Protein AF-A0A9D5ER40-F1 (afdb_monomer_lite)

Foldseek 3Di:
DDDLPAWDALVVCVVVDVDDSVVVVVCVVVVVFDWDFADDPPPDRTTIIGRVVSVVVSVVVVVVCVVPDDPPPPPPDDDD

Radius of gyration: 15.8 Å; chains: 1; bounding box: 30×24×50 Å

Structure (mmCIF, N/CA/C/O backbone):
data_AF-A0A9D5ER40-F1
#
_entry.id   AF-A0A9D5ER40-F1
#
loop_
_atom_site.group_PDB
_atom_site.id
_atom_site.type_symbol
_atom_site.label_atom_id
_atom_site.label_alt_id
_atom_site.label_comp_id
_atom_site.label_asym_id
_atom_site.label_entity_id
_atom_site.label_seq_id
_atom_site.pdbx_PDB_ins_code
_atom_site.Cartn_x
_atom_site.Cartn_y
_atom_site.Cartn_z
_atom_site.occupancy
_atom_site.B_iso_or_equiv
_atom_site.auth_seq_id
_atom_site.auth_comp_id
_atom_site.auth_asym_id
_atom_site.auth_atom_id
_atom_site.pdbx_PDB_model_num
ATOM 1 N N . MET A 1 1 ? 12.402 -8.600 18.693 1.00 39.84 1 MET A N 1
ATOM 2 C CA . MET A 1 1 ? 11.750 -7.986 17.517 1.00 39.84 1 MET A CA 1
ATOM 3 C C . MET A 1 1 ? 11.887 -6.474 17.615 1.00 39.84 1 MET A C 1
ATOM 5 O O . MET A 1 1 ? 11.373 -5.914 18.573 1.00 39.84 1 MET A O 1
ATOM 9 N N . ASN A 1 2 ? 12.575 -5.817 16.678 1.00 43.41 2 ASN A N 1
ATOM 10 C CA . ASN A 1 2 ? 12.481 -4.359 16.556 1.00 43.41 2 ASN A CA 1
ATOM 11 C C . ASN A 1 2 ? 11.088 -4.011 16.005 1.00 43.41 2 ASN A C 1
ATOM 13 O O . ASN A 1 2 ? 10.658 -4.679 15.060 1.00 43.41 2 ASN A O 1
ATOM 17 N N . PRO A 1 3 ? 10.363 -3.023 16.564 1.00 51.31 3 PRO A N 1
ATOM 18 C CA . PRO A 1 3 ? 9.166 -2.521 15.902 1.00 51.31 3 PRO A CA 1
ATOM 19 C C . PRO A 1 3 ? 9.569 -2.024 14.505 1.00 51.31 3 PRO A C 1
ATOM 21 O O . PRO A 1 3 ? 10.663 -1.469 14.370 1.00 51.31 3 PRO A O 1
ATOM 24 N N . PRO A 1 4 ? 8.741 -2.214 13.463 1.00 56.25 4 PRO A N 1
ATOM 25 C CA . PRO A 1 4 ? 9.031 -1.655 12.152 1.00 56.25 4 PRO A CA 1
ATOM 26 C C . PRO A 1 4 ? 9.047 -0.129 12.286 1.00 56.25 4 PRO A C 1
ATOM 28 O O . PRO A 1 4 ? 8.010 0.527 12.329 1.00 56.25 4 PRO A O 1
ATOM 31 N N . THR A 1 5 ? 10.244 0.439 12.403 1.00 64.44 5 THR A N 1
ATOM 32 C CA . THR A 1 5 ? 10.491 1.883 12.507 1.00 64.44 5 THR A CA 1
ATOM 33 C C . THR A 1 5 ? 10.174 2.614 11.206 1.00 64.4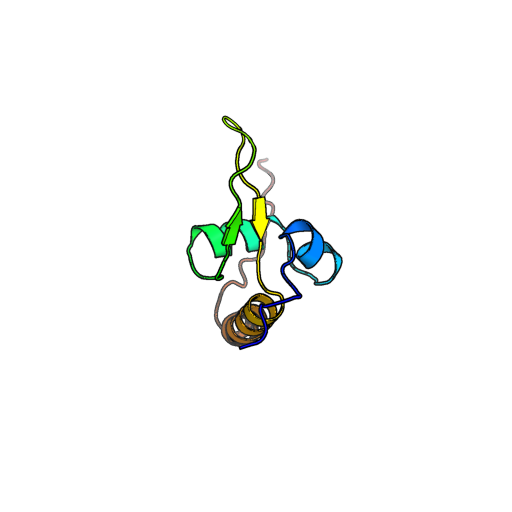4 5 THR A C 1
ATOM 35 O O . THR A 1 5 ? 10.104 3.839 11.197 1.00 64.44 5 THR A O 1
ATOM 38 N N . ASP A 1 6 ? 9.917 1.877 10.124 1.00 80.81 6 ASP A N 1
ATOM 39 C CA . ASP A 1 6 ? 9.672 2.424 8.796 1.00 80.81 6 ASP A CA 1
ATOM 40 C C . ASP A 1 6 ? 8.221 2.202 8.327 1.00 80.81 6 ASP A C 1
ATOM 42 O O . ASP A 1 6 ? 7.935 1.655 7.263 1.00 80.81 6 ASP A O 1
ATOM 46 N N . LEU A 1 7 ? 7.266 2.622 9.163 1.00 86.56 7 LEU A N 1
ATOM 47 C CA . LEU A 1 7 ? 5.866 2.752 8.760 1.00 86.56 7 LEU A CA 1
ATOM 48 C C . LEU A 1 7 ? 5.683 4.032 7.936 1.00 86.56 7 LEU A C 1
ATOM 50 O O . LEU A 1 7 ? 5.848 5.149 8.433 1.00 86.56 7 LEU A O 1
ATOM 54 N N . LYS A 1 8 ? 5.286 3.877 6.676 1.00 88.81 8 LYS A N 1
ATOM 55 C CA . LYS A 1 8 ? 5.028 4.973 5.739 1.00 88.81 8 LYS A CA 1
ATOM 56 C C . LYS A 1 8 ? 3.564 5.004 5.341 1.00 88.81 8 LYS A C 1
ATOM 58 O O . LYS A 1 8 ? 2.887 3.989 5.220 1.00 88.81 8 LYS A O 1
ATOM 63 N N . THR A 1 9 ? 3.060 6.199 5.078 1.00 89.81 9 THR A N 1
ATOM 64 C CA . THR A 1 9 ? 1.759 6.354 4.422 1.00 89.81 9 THR A CA 1
ATOM 65 C C . THR A 1 9 ? 1.863 5.993 2.934 1.00 89.81 9 THR A C 1
ATOM 67 O O . THR A 1 9 ? 2.917 6.205 2.327 1.00 89.81 9 THR A O 1
ATOM 70 N N . PRO A 1 10 ? 0.759 5.573 2.288 1.00 88.50 10 PRO A N 1
ATOM 71 C CA . PRO A 1 10 ? 0.721 5.378 0.837 1.00 88.50 10 PRO A CA 1
ATOM 72 C C . PRO A 1 10 ? 1.204 6.603 0.044 1.00 88.50 10 PRO A C 1
ATOM 74 O O . PRO A 1 10 ? 1.812 6.484 -1.015 1.00 88.50 10 PRO A O 1
ATOM 77 N N . ALA A 1 11 ? 0.968 7.808 0.574 1.00 87.69 11 ALA A N 1
ATOM 78 C CA . ALA A 1 11 ? 1.438 9.050 -0.030 1.00 87.69 11 ALA A CA 1
ATOM 79 C C . ALA A 1 11 ? 2.965 9.214 0.033 1.00 87.69 11 ALA A C 1
ATOM 81 O O . ALA A 1 11 ? 3.545 9.764 -0.897 1.00 87.69 11 ALA A O 1
ATOM 82 N N . GLN A 1 12 ? 3.615 8.756 1.105 1.00 90.00 12 GLN A N 1
ATOM 83 C CA . GLN A 1 12 ? 5.076 8.779 1.217 1.00 90.00 12 GLN A CA 1
ATOM 84 C C . GLN A 1 12 ? 5.719 7.736 0.300 1.00 90.00 12 GLN A C 1
ATOM 86 O O . GLN A 1 12 ? 6.672 8.065 -0.400 1.00 90.00 12 GLN A O 1
ATOM 91 N N . LEU A 1 13 ? 5.163 6.522 0.241 1.00 87.75 13 LEU A N 1
ATOM 92 C CA . LEU A 1 13 ? 5.663 5.468 -0.648 1.00 87.75 13 LEU A CA 1
ATOM 93 C C . LEU A 1 13 ? 5.554 5.872 -2.121 1.00 87.75 13 LEU A C 1
ATOM 95 O O . LEU A 1 13 ? 6.526 5.755 -2.857 1.00 87.75 13 LEU A O 1
ATOM 99 N N . SER A 1 14 ? 4.425 6.455 -2.527 1.00 87.19 14 SER A N 1
ATOM 100 C CA . SER A 1 14 ? 4.214 6.930 -3.902 1.00 87.19 14 SER A CA 1
ATOM 101 C C . SER A 1 14 ? 5.147 8.078 -4.320 1.00 87.19 14 SER A C 1
ATOM 103 O O . SER A 1 14 ? 5.353 8.298 -5.506 1.00 87.19 14 SER A O 1
ATOM 105 N N . LYS A 1 15 ? 5.728 8.817 -3.364 1.00 88.88 15 LYS A N 1
ATOM 106 C CA . LYS A 1 15 ? 6.755 9.833 -3.659 1.00 88.88 15 LYS A CA 1
ATOM 107 C C . LYS A 1 15 ? 8.146 9.230 -3.854 1.00 88.88 15 LYS A C 1
ATOM 109 O O . LYS A 1 15 ? 8.949 9.806 -4.576 1.00 88.88 15 LYS A O 1
ATOM 114 N N . LYS A 1 16 ? 8.446 8.128 -3.162 1.00 86.69 16 LYS A N 1
ATOM 115 C CA . LYS A 1 16 ? 9.768 7.484 -3.161 1.00 86.69 16 LYS A CA 1
ATOM 116 C C . LYS A 1 16 ? 9.895 6.418 -4.254 1.00 86.69 16 LYS A C 1
ATOM 118 O O . LYS A 1 16 ? 10.985 6.205 -4.769 1.00 86.69 16 LYS A O 1
ATOM 123 N N . TYR A 1 17 ? 8.789 5.772 -4.610 1.00 86.31 17 TYR A N 1
ATOM 124 C CA . TYR A 1 17 ? 8.738 4.663 -5.556 1.00 86.31 17 TYR A CA 1
ATOM 125 C C . TYR A 1 17 ? 7.771 4.966 -6.705 1.00 86.31 17 TYR A C 1
ATOM 127 O O . TYR A 1 17 ? 6.783 5.671 -6.490 1.00 86.31 17 TYR A O 1
ATOM 135 N N . PRO A 1 18 ? 7.997 4.404 -7.908 1.00 83.06 18 PRO A N 1
ATOM 136 C CA . PRO A 1 18 ? 7.153 4.620 -9.085 1.00 83.06 18 PRO A CA 1
ATOM 137 C C . PRO A 1 18 ? 5.839 3.820 -9.005 1.00 83.06 18 PRO A C 1
ATOM 139 O O . PRO A 1 18 ? 5.507 3.037 -9.889 1.00 83.06 18 PRO A O 1
ATOM 142 N N . VAL A 1 19 ? 5.081 3.997 -7.922 1.00 84.62 19 VAL A N 1
ATOM 143 C CA . VAL A 1 19 ? 3.784 3.353 -7.691 1.00 84.62 19 VAL A CA 1
ATOM 144 C C . VAL A 1 19 ? 2.755 4.427 -7.379 1.00 84.62 19 VAL A C 1
ATOM 146 O O . VAL A 1 19 ? 2.979 5.330 -6.570 1.00 84.62 19 VAL A O 1
ATOM 149 N N . SER A 1 20 ? 1.592 4.326 -8.015 1.00 86.44 20 SER A N 1
ATOM 150 C CA . SER A 1 20 ? 0.500 5.267 -7.792 1.00 86.44 20 SER A CA 1
ATOM 151 C C . SER A 1 20 ? -0.183 5.033 -6.445 1.00 86.44 20 SER A C 1
ATOM 153 O O . SER A 1 20 ? -0.416 3.897 -6.028 1.00 86.44 20 SER A O 1
ATOM 155 N N . ARG A 1 21 ? -0.600 6.123 -5.787 1.00 87.00 21 ARG A N 1
ATOM 156 C CA . ARG A 1 21 ? -1.379 6.064 -4.535 1.00 87.00 21 ARG A CA 1
ATOM 157 C C . ARG A 1 21 ? -2.620 5.177 -4.664 1.00 87.00 21 ARG A C 1
ATOM 159 O O . ARG A 1 21 ? -2.929 4.448 -3.730 1.00 87.00 21 ARG A O 1
ATOM 166 N N . SER A 1 22 ? -3.307 5.223 -5.806 1.00 87.44 22 SER A N 1
ATOM 167 C CA . SER A 1 22 ? -4.493 4.400 -6.066 1.00 87.44 22 SER A CA 1
ATOM 168 C C . SER A 1 22 ? -4.176 2.904 -6.072 1.00 87.44 22 SER A 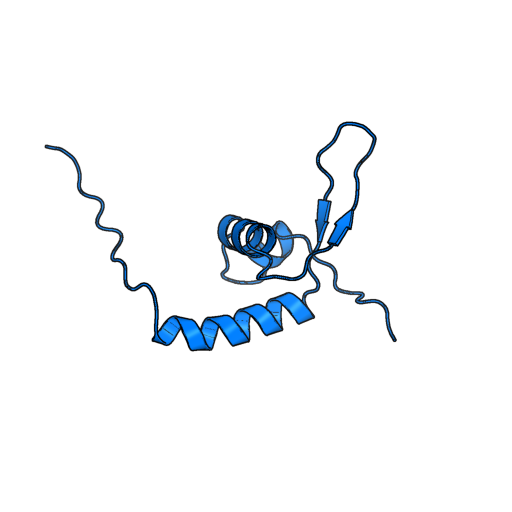C 1
ATOM 170 O O . SER A 1 22 ? -4.915 2.151 -5.452 1.00 87.44 22 SER A O 1
ATOM 172 N N . SER A 1 23 ? -3.053 2.479 -6.670 1.00 87.75 23 SER A N 1
ATOM 173 C CA . SER A 1 23 ? -2.607 1.076 -6.614 1.00 87.75 23 SER A CA 1
ATOM 174 C C . SER A 1 23 ? -2.311 0.628 -5.191 1.00 87.75 23 SER A C 1
ATOM 176 O O . SER A 1 23 ? -2.694 -0.471 -4.817 1.00 87.75 23 SER A O 1
ATOM 178 N N . LEU A 1 24 ? -1.681 1.481 -4.378 1.00 86.94 24 LEU A N 1
ATOM 179 C CA . LEU A 1 24 ? -1.421 1.161 -2.971 1.00 86.94 24 LEU A CA 1
ATOM 180 C C . LEU A 1 24 ? -2.722 1.004 -2.180 1.00 86.94 24 LEU A C 1
ATOM 182 O O . LEU A 1 24 ? -2.875 0.041 -1.438 1.00 86.94 24 LEU A O 1
ATOM 186 N N . TYR A 1 25 ? -3.675 1.925 -2.349 1.00 87.06 25 TYR A N 1
ATOM 187 C CA . TYR A 1 25 ? -4.975 1.810 -1.688 1.00 87.06 25 TYR A CA 1
ATOM 188 C C . TYR A 1 25 ? -5.777 0.599 -2.173 1.00 87.06 25 TYR A C 1
ATOM 190 O O . TYR A 1 25 ? -6.423 -0.033 -1.340 1.00 87.06 25 TYR A O 1
ATOM 198 N N . GLY A 1 26 ? -5.708 0.267 -3.467 1.00 88.06 26 GLY A N 1
ATOM 199 C CA . GLY A 1 26 ? -6.283 -0.955 -4.033 1.00 88.06 26 GLY A CA 1
ATOM 200 C C . GLY A 1 26 ? -5.671 -2.194 -3.389 1.00 88.06 26 GLY A C 1
ATOM 201 O O . GLY A 1 26 ? -6.367 -2.926 -2.703 1.00 88.06 26 GLY A O 1
ATOM 202 N N . ALA A 1 27 ? -4.345 -2.333 -3.437 1.00 86.81 27 ALA A N 1
ATOM 203 C CA . ALA A 1 27 ? -3.636 -3.452 -2.818 1.00 86.81 27 ALA A CA 1
ATOM 204 C C . ALA A 1 27 ? -3.928 -3.599 -1.312 1.00 86.81 27 ALA A C 1
ATOM 206 O O . ALA A 1 27 ? -4.028 -4.717 -0.806 1.00 86.81 27 ALA A O 1
ATOM 207 N N . CYS A 1 28 ? -4.101 -2.492 -0.581 1.00 86.94 28 CYS A N 1
ATOM 208 C CA . CYS A 1 28 ? -4.552 -2.538 0.810 1.00 86.94 28 CYS A CA 1
ATOM 209 C C . CYS A 1 28 ? -6.009 -3.013 0.946 1.00 86.94 28 CYS A C 1
ATOM 211 O O . CYS A 1 28 ? -6.309 -3.786 1.855 1.00 86.94 28 CYS A O 1
ATOM 213 N N . ALA A 1 29 ? -6.917 -2.550 0.083 1.00 85.50 29 ALA A N 1
ATOM 214 C CA . ALA A 1 29 ? -8.327 -2.944 0.092 1.00 85.50 29 ALA A CA 1
ATOM 215 C C . ALA A 1 29 ? -8.512 -4.428 -0.270 1.00 85.50 29 ALA A C 1
ATOM 217 O O . ALA A 1 29 ? -9.249 -5.131 0.421 1.00 85.50 29 ALA A O 1
ATOM 218 N N . ASP A 1 30 ? -7.765 -4.906 -1.265 1.00 85.62 30 ASP A N 1
ATOM 219 C CA . ASP A 1 30 ? -7.711 -6.302 -1.715 1.00 85.62 30 ASP A CA 1
ATOM 220 C C . ASP A 1 30 ? -6.928 -7.218 -0.756 1.00 85.62 30 ASP A C 1
ATOM 222 O O . ASP A 1 30 ? -6.785 -8.412 -1.003 1.00 85.62 30 ASP A O 1
ATOM 226 N N . ARG A 1 31 ? -6.413 -6.677 0.361 1.00 84.12 31 ARG A N 1
ATOM 227 C CA . ARG A 1 31 ? -5.592 -7.385 1.365 1.00 84.12 31 ARG A CA 1
ATOM 228 C C . ARG A 1 31 ? -4.313 -8.029 0.808 1.00 84.12 31 ARG A C 1
ATOM 230 O O . ARG A 1 31 ? -3.725 -8.879 1.469 1.00 84.12 31 ARG A O 1
ATOM 237 N N . LEU A 1 32 ? -3.850 -7.586 -0.359 1.00 85.12 32 LEU A N 1
ATOM 238 C CA . LEU A 1 32 ? -2.589 -8.015 -0.972 1.00 85.12 32 LEU A CA 1
ATOM 239 C C . LEU A 1 32 ? -1.373 -7.375 -0.297 1.00 85.12 32 LEU A C 1
ATOM 241 O O . LEU A 1 32 ? -0.280 -7.935 -0.327 1.00 85.12 32 LEU A O 1
ATOM 245 N N . LEU A 1 33 ? -1.561 -6.192 0.293 1.00 86.50 33 LEU A N 1
ATOM 246 C CA . LEU A 1 33 ? -0.517 -5.455 0.991 1.00 86.50 33 LEU A CA 1
ATOM 247 C C . LEU A 1 33 ? -0.866 -5.314 2.483 1.00 86.50 33 LEU A C 1
ATOM 249 O O . LEU A 1 33 ? -1.872 -4.663 2.815 1.00 86.50 33 LEU A O 1
ATOM 253 N N . PRO A 1 34 ? -0.043 -5.883 3.387 1.00 87.12 34 PRO A N 1
ATOM 254 C CA . PRO A 1 34 ? -0.194 -5.697 4.822 1.00 87.12 34 PRO A CA 1
ATOM 255 C C . PRO A 1 34 ? -0.178 -4.212 5.181 1.00 87.12 34 PRO A C 1
ATOM 257 O O . PRO A 1 34 ? 0.728 -3.464 4.809 1.00 87.12 34 PRO A O 1
ATOM 260 N N . HIS A 1 35 ? -1.206 -3.773 5.902 1.00 87.75 35 HIS A N 1
ATOM 261 C CA . HIS A 1 35 ? -1.326 -2.388 6.322 1.00 87.75 35 HIS A CA 1
ATOM 262 C C . HIS A 1 35 ? -1.931 -2.274 7.717 1.00 87.75 35 HIS A C 1
ATOM 264 O O . HIS A 1 35 ? -2.768 -3.068 8.143 1.00 87.75 35 HIS A O 1
ATOM 270 N N . TYR A 1 36 ? -1.519 -1.224 8.411 1.00 86.56 36 TYR A N 1
ATOM 271 C CA . TYR A 1 36 ? -1.998 -0.840 9.723 1.00 86.56 36 TYR A CA 1
ATOM 272 C C . TYR A 1 36 ? -2.920 0.356 9.580 1.00 86.56 36 TYR A C 1
ATOM 274 O O . TYR A 1 36 ? -2.597 1.347 8.919 1.00 86.56 36 TYR A O 1
ATOM 282 N N . ARG A 1 37 ? -4.077 0.292 10.234 1.00 82.69 37 ARG A N 1
ATOM 283 C CA . ARG A 1 37 ? -5.014 1.408 10.263 1.00 82.69 37 ARG A CA 1
ATOM 284 C C . ARG A 1 37 ? -4.997 2.048 11.638 1.00 82.69 37 ARG A C 1
ATOM 286 O O . ARG A 1 37 ? -5.550 1.503 12.585 1.00 82.69 37 ARG A O 1
ATOM 293 N N . ILE A 1 38 ? -4.389 3.225 11.734 1.00 81.19 38 ILE A N 1
ATOM 294 C CA . ILE A 1 38 ? -4.417 4.007 12.967 1.00 81.19 38 ILE A CA 1
ATOM 295 C C . ILE A 1 38 ? -5.732 4.791 12.998 1.00 81.19 38 ILE A C 1
ATOM 297 O O . ILE A 1 38 ? -5.944 5.639 12.117 1.00 81.19 38 ILE A O 1
ATOM 301 N N . PRO A 1 39 ? -6.630 4.546 13.969 1.00 76.88 39 PRO A N 1
ATOM 302 C CA . PRO A 1 39 ? -7.841 5.339 14.105 1.00 76.88 39 PRO A CA 1
ATOM 303 C C . PRO A 1 39 ? -7.460 6.806 14.323 1.00 76.88 39 PRO A C 1
ATOM 305 O O . PRO A 1 39 ? -6.587 7.138 15.120 1.00 76.88 39 PRO A O 1
ATOM 308 N N . SER A 1 40 ? -8.093 7.706 13.573 1.00 73.88 40 SER A N 1
ATOM 309 C CA . SER A 1 40 ? -8.029 9.131 13.896 1.00 73.88 40 SER A CA 1
ATOM 310 C C . SER A 1 40 ? -9.040 9.453 14.992 1.00 73.88 40 SER A C 1
ATOM 312 O O . SER A 1 40 ? -9.856 8.606 15.358 1.00 73.88 40 SER A O 1
ATOM 314 N N . LYS A 1 41 ? -9.002 10.696 15.496 1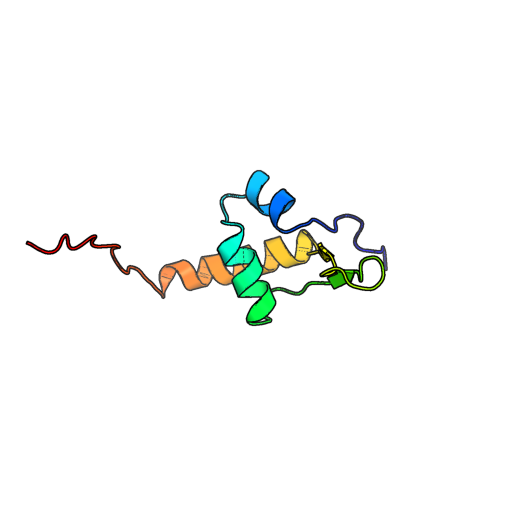.00 75.25 41 LYS A N 1
ATOM 315 C CA . LYS A 1 41 ? -10.042 11.243 16.381 1.00 75.25 41 LYS A CA 1
ATOM 316 C C . LYS A 1 41 ? -11.445 10.827 15.909 1.00 75.25 41 LYS A C 1
ATOM 318 O O . LYS A 1 41 ? -11.701 10.735 14.704 1.00 75.25 41 LYS A O 1
ATOM 323 N N . LYS A 1 42 ? -12.333 10.607 16.883 1.00 72.25 42 LYS A N 1
ATOM 324 C CA . LYS A 1 42 ? -13.719 10.147 16.710 1.00 72.25 42 LYS A CA 1
ATOM 325 C C . LYS A 1 42 ? -14.389 10.858 15.519 1.00 72.25 42 LYS A C 1
ATOM 327 O O . LYS A 1 42 ? -14.414 12.084 15.473 1.00 72.25 42 LYS A O 1
ATOM 332 N N . GLY A 1 43 ? -14.871 10.084 14.542 1.00 71.06 43 GLY A N 1
ATOM 333 C CA . GLY A 1 43 ? -15.559 10.591 13.344 1.00 71.06 43 GLY A CA 1
ATOM 334 C C . GLY A 1 43 ? -14.697 10.810 12.090 1.00 71.06 43 GLY A C 1
ATOM 335 O O . GLY A 1 43 ? -15.246 11.160 11.050 1.00 71.06 43 GLY A O 1
ATOM 336 N N . LYS A 1 44 ? -13.372 10.587 12.125 1.00 72.94 44 LYS A N 1
ATOM 337 C CA . LYS A 1 44 ? -12.510 10.688 10.927 1.00 72.94 44 LYS A CA 1
ATOM 338 C C . LYS A 1 44 ? -12.029 9.327 10.426 1.00 72.94 44 LYS A C 1
ATOM 340 O O . LYS A 1 44 ? -11.695 8.438 11.209 1.00 72.94 44 LYS A O 1
ATOM 345 N N . ARG A 1 45 ? -11.915 9.186 9.097 1.00 66.94 45 ARG A N 1
ATOM 346 C CA . ARG A 1 45 ? -11.235 8.046 8.461 1.00 66.94 45 ARG A CA 1
ATOM 347 C C . ARG A 1 45 ? -9.781 8.016 8.955 1.00 66.94 45 ARG A C 1
ATOM 349 O O . ARG A 1 45 ? -9.031 8.956 8.714 1.00 66.94 45 ARG A O 1
ATOM 356 N N . GLY A 1 46 ? -9.419 6.965 9.695 1.00 80.94 46 GLY A N 1
ATOM 357 C CA . GLY A 1 46 ? -8.065 6.753 10.215 1.00 80.94 46 GLY A CA 1
ATOM 358 C C . GLY A 1 46 ? -6.980 6.727 9.132 1.00 80.94 46 GLY A C 1
ATOM 359 O O . GLY A 1 46 ? -7.281 6.665 7.940 1.00 80.94 46 GLY A O 1
ATOM 360 N N . LYS A 1 47 ? -5.713 6.760 9.549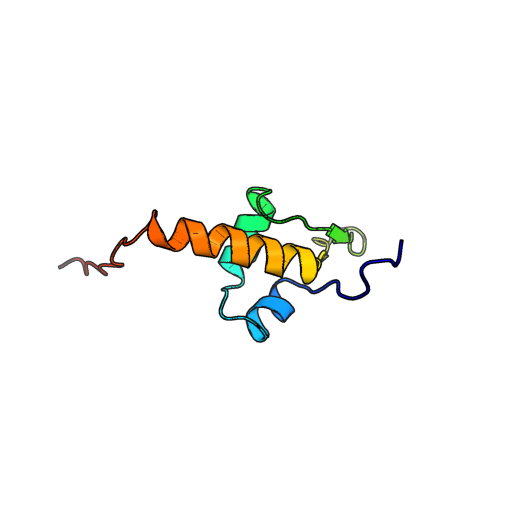 1.00 83.44 47 LYS A N 1
ATOM 361 C CA . LYS A 1 47 ? -4.558 6.737 8.642 1.00 83.44 47 LYS A CA 1
ATOM 362 C C . LYS A 1 47 ? -4.180 5.300 8.296 1.00 83.44 47 LYS A C 1
ATOM 364 O O . LYS A 1 47 ? -4.096 4.464 9.188 1.00 83.44 47 LYS A O 1
ATOM 369 N N . CYS A 1 48 ? -3.936 5.044 7.014 1.00 86.00 48 CYS A N 1
ATOM 370 C CA . CYS A 1 48 ? -3.325 3.806 6.542 1.00 86.00 48 CYS A CA 1
ATOM 371 C C . CYS A 1 48 ? -1.800 3.956 6.583 1.00 86.00 48 CYS A C 1
ATOM 373 O O . CYS A 1 48 ? -1.267 4.946 6.068 1.00 86.00 48 CYS A O 1
ATOM 375 N N . LEU A 1 49 ? -1.126 2.999 7.206 1.00 89.12 49 LEU A N 1
ATOM 376 C CA . LEU A 1 49 ? 0.323 2.893 7.277 1.00 89.12 49 LEU A CA 1
ATOM 377 C C . LEU A 1 49 ? 0.753 1.528 6.764 1.00 89.12 49 LEU A C 1
ATOM 379 O O . LEU A 1 49 ? 0.134 0.518 7.074 1.00 89.12 49 LEU A O 1
ATOM 383 N N . ILE A 1 50 ? 1.828 1.513 6.000 1.00 90.19 50 ILE A N 1
ATOM 384 C CA . ILE A 1 50 ? 2.406 0.328 5.387 1.00 90.19 50 ILE A CA 1
ATOM 385 C C . ILE A 1 50 ? 3.867 0.294 5.818 1.00 90.19 50 ILE A C 1
ATOM 387 O O . ILE A 1 50 ? 4.537 1.326 5.825 1.00 90.19 50 ILE A O 1
ATOM 391 N N . SER A 1 51 ? 4.350 -0.878 6.202 1.00 90.38 51 SER A N 1
ATOM 392 C CA . SER A 1 51 ? 5.770 -1.093 6.468 1.00 90.38 51 SER A CA 1
ATOM 393 C C . SER A 1 51 ? 6.534 -1.083 5.144 1.00 90.38 51 SER A C 1
ATOM 395 O O . SER A 1 51 ? 6.132 -1.744 4.185 1.00 90.38 51 SER A O 1
ATOM 397 N N . GLU A 1 52 ? 7.621 -0.317 5.060 1.00 87.75 52 GLU A N 1
ATOM 398 C CA . GLU A 1 52 ? 8.429 -0.249 3.836 1.00 87.75 52 GLU A CA 1
ATOM 399 C C . GLU A 1 52 ? 8.995 -1.622 3.445 1.00 87.75 52 GLU A C 1
ATOM 401 O O . GLU A 1 52 ? 9.041 -1.939 2.259 1.00 87.75 52 GLU A O 1
ATOM 406 N N . ALA A 1 53 ? 9.321 -2.481 4.417 1.00 87.50 53 ALA A N 1
ATOM 407 C CA . ALA A 1 53 ? 9.766 -3.849 4.153 1.00 87.50 53 ALA A CA 1
ATOM 408 C C . ALA A 1 53 ? 8.676 -4.690 3.463 1.00 87.50 53 ALA A C 1
ATOM 410 O O . ALA A 1 53 ? 8.950 -5.351 2.461 1.00 87.50 53 ALA A O 1
ATOM 411 N N . ASP A 1 54 ? 7.434 -4.612 3.947 1.00 87.75 54 ASP A N 1
ATOM 412 C CA . ASP A 1 54 ? 6.290 -5.312 3.349 1.00 87.75 54 ASP A CA 1
ATOM 413 C C . ASP A 1 54 ? 5.950 -4.754 1.966 1.00 87.75 54 ASP A C 1
ATOM 415 O O . ASP A 1 54 ? 5.644 -5.508 1.044 1.00 87.75 54 ASP A O 1
ATOM 419 N N . PHE A 1 55 ? 6.063 -3.435 1.785 1.00 89.25 55 PHE A N 1
ATOM 420 C CA . PHE A 1 55 ? 5.909 -2.806 0.477 1.00 89.25 55 PHE A CA 1
ATOM 421 C C . PHE A 1 55 ? 6.970 -3.283 -0.522 1.00 89.25 55 PHE A C 1
ATOM 423 O O . PHE A 1 55 ? 6.631 -3.583 -1.666 1.00 89.25 55 PHE A O 1
ATOM 430 N N . ILE A 1 56 ? 8.237 -3.382 -0.110 1.00 87.69 56 ILE A N 1
ATOM 431 C CA . ILE A 1 56 ? 9.321 -3.892 -0.962 1.00 87.69 56 ILE A CA 1
ATOM 432 C C . ILE A 1 56 ? 9.086 -5.369 -1.299 1.00 87.69 56 ILE A C 1
ATOM 434 O O . ILE A 1 56 ? 9.233 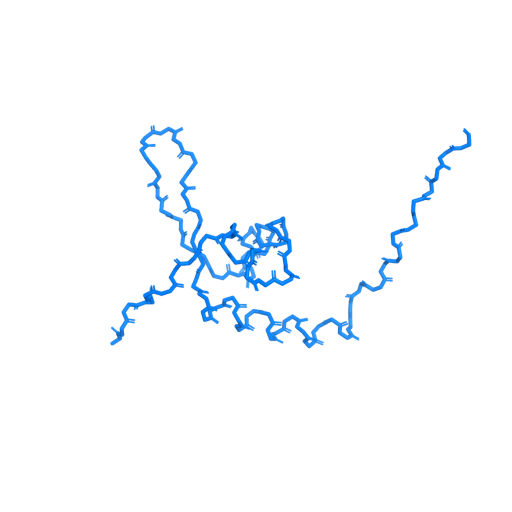-5.754 -2.459 1.00 87.69 56 ILE A O 1
ATOM 438 N N . ALA A 1 57 ? 8.683 -6.188 -0.324 1.00 88.31 57 ALA A N 1
ATOM 439 C CA . ALA A 1 57 ? 8.348 -7.593 -0.550 1.00 88.31 57 ALA A CA 1
ATOM 440 C C . ALA A 1 57 ? 7.185 -7.741 -1.544 1.00 88.31 57 ALA A C 1
ATOM 442 O O . ALA A 1 57 ? 7.289 -8.501 -2.507 1.00 88.31 57 ALA A O 1
ATOM 443 N N . TRP A 1 58 ? 6.123 -6.951 -1.369 1.00 87.69 58 TRP A N 1
ATOM 444 C CA . TRP A 1 58 ? 4.995 -6.892 -2.296 1.00 87.69 58 TRP A CA 1
ATOM 445 C C . TRP A 1 58 ? 5.431 -6.426 -3.689 1.00 87.69 58 TRP A C 1
ATOM 447 O O . TRP A 1 58 ? 5.073 -7.060 -4.676 1.00 87.69 58 TRP A O 1
ATOM 457 N N . MET A 1 59 ? 6.251 -5.380 -3.802 1.00 86.00 59 MET A N 1
ATOM 458 C CA . MET A 1 59 ? 6.793 -4.926 -5.089 1.00 86.00 59 MET A CA 1
ATOM 459 C C . MET A 1 59 ? 7.603 -6.017 -5.788 1.00 86.00 59 MET A C 1
ATOM 461 O O . MET A 1 59 ? 7.423 -6.230 -6.983 1.00 86.00 59 MET A O 1
ATOM 465 N N . ASN A 1 60 ? 8.467 -6.723 -5.059 1.00 85.06 60 ASN A N 1
ATOM 466 C CA . ASN A 1 60 ? 9.257 -7.817 -5.618 1.00 85.06 60 ASN A CA 1
ATOM 467 C C . ASN A 1 60 ? 8.360 -8.976 -6.074 1.00 85.06 60 ASN A C 1
ATOM 469 O O . ASN A 1 60 ? 8.548 -9.475 -7.180 1.00 85.06 60 ASN A O 1
ATOM 473 N N . ALA A 1 61 ? 7.345 -9.344 -5.287 1.00 82.56 61 ALA A N 1
ATOM 474 C CA . ALA A 1 61 ? 6.371 -10.367 -5.665 1.00 82.56 61 ALA A CA 1
ATOM 475 C C . ALA A 1 61 ? 5.572 -9.971 -6.923 1.00 82.56 61 ALA A C 1
ATOM 477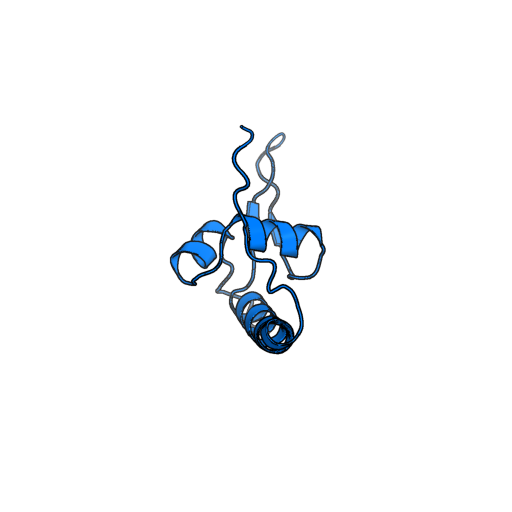 O O . ALA A 1 61 ? 5.444 -10.763 -7.852 1.00 82.56 61 ALA A O 1
ATOM 478 N N . ASN A 1 62 ? 5.112 -8.719 -7.012 1.00 74.38 62 ASN A N 1
ATOM 479 C CA . ASN A 1 62 ? 4.370 -8.224 -8.178 1.00 74.38 62 ASN A CA 1
ATOM 480 C C . ASN A 1 62 ? 5.261 -8.000 -9.406 1.00 74.38 62 ASN A C 1
ATOM 482 O O . ASN A 1 62 ? 4.776 -8.065 -10.532 1.00 74.38 62 ASN A O 1
ATOM 486 N N . ARG A 1 63 ? 6.568 -7.763 -9.232 1.00 64.62 63 ARG A N 1
ATOM 487 C CA . ARG A 1 63 ? 7.513 -7.652 -10.355 1.00 64.62 63 ARG A CA 1
ATOM 488 C C . ARG A 1 63 ? 7.650 -8.973 -11.116 1.00 64.62 63 ARG A C 1
ATOM 490 O O . ARG A 1 63 ? 7.879 -8.937 -12.321 1.00 64.62 63 ARG A O 1
ATOM 497 N N . HIS A 1 64 ? 7.469 -10.110 -10.444 1.00 49.59 64 HIS A N 1
ATOM 498 C CA . HIS A 1 64 ? 7.398 -11.416 -11.103 1.00 49.59 64 HIS A CA 1
ATOM 499 C C . HIS A 1 64 ? 6.082 -11.608 -11.878 1.00 49.59 64 HIS A C 1
ATOM 501 O O . HIS A 1 64 ? 6.101 -12.160 -12.977 1.00 49.59 64 HIS A O 1
ATOM 507 N N . GLU A 1 65 ? 4.969 -11.065 -11.378 1.00 46.22 65 GLU A N 1
ATOM 508 C CA . GLU A 1 65 ? 3.659 -11.102 -12.052 1.00 46.22 65 GLU A CA 1
ATOM 509 C C . GLU A 1 65 ? 3.534 -10.086 -13.204 1.00 46.22 65 GLU A C 1
ATOM 511 O O . GLU A 1 65 ? 2.763 -10.294 -14.139 1.00 46.22 65 GLU A O 1
ATOM 516 N N . ALA A 1 66 ? 4.345 -9.021 -13.216 1.00 43.50 66 ALA A N 1
ATOM 517 C CA . ALA A 1 66 ? 4.393 -8.038 -14.307 1.00 43.50 66 ALA A CA 1
ATOM 518 C C . ALA A 1 66 ? 4.926 -8.616 -15.638 1.00 43.50 66 ALA A C 1
ATOM 520 O O . ALA A 1 66 ? 4.833 -7.963 -16.675 1.00 43.50 66 ALA A O 1
ATOM 521 N N . GLY A 1 67 ? 5.447 -9.850 -15.630 1.00 44.03 67 GLY A N 1
ATOM 522 C CA . GLY A 1 67 ? 5.712 -10.636 -16.839 1.00 44.03 67 GLY A CA 1
ATOM 523 C C . GLY A 1 67 ? 4.527 -11.488 -17.322 1.00 44.03 67 GLY A C 1
ATOM 524 O O . GLY A 1 67 ? 4.644 -12.132 -18.363 1.00 44.03 67 GLY A O 1
ATOM 525 N N . ARG A 1 68 ? 3.405 -11.536 -16.586 1.00 42.06 68 ARG A N 1
ATOM 526 C CA . ARG A 1 68 ? 2.275 -12.453 -16.836 1.00 42.06 68 ARG A CA 1
ATOM 527 C C . ARG A 1 68 ? 0.874 -11.866 -16.608 1.00 42.06 68 ARG A C 1
ATOM 529 O O . ARG A 1 68 ? -0.085 -12.626 -16.514 1.00 42.06 68 ARG A O 1
ATOM 536 N N . GLY A 1 69 ? 0.690 -10.547 -16.599 1.00 46.66 69 GLY A N 1
ATOM 537 C CA . GLY A 1 69 ? -0.667 -10.006 -16.508 1.00 46.66 69 GLY A CA 1
ATOM 538 C C . GLY A 1 69 ? -0.779 -8.508 -16.740 1.00 46.66 69 GLY A C 1
ATOM 539 O O . GLY A 1 69 ? -0.217 -7.720 -15.993 1.00 46.66 69 GLY A O 1
ATOM 540 N N . ALA A 1 70 ? -1.593 -8.148 -17.735 1.00 43.56 70 ALA A N 1
ATOM 541 C CA . ALA A 1 70 ? -2.074 -6.805 -18.070 1.00 43.56 70 ALA A CA 1
ATOM 542 C C . ALA A 1 70 ? -1.142 -5.899 -18.898 1.00 43.56 70 ALA A C 1
ATOM 544 O O . ALA A 1 70 ? -0.922 -4.733 -18.583 1.00 43.56 70 ALA A O 1
ATOM 545 N N . SER A 1 71 ? -0.763 -6.373 -20.087 1.00 41.41 71 SER A N 1
ATOM 546 C CA . SER A 1 71 ? -0.718 -5.499 -21.265 1.00 41.41 71 SER A CA 1
ATOM 547 C C . SER A 1 71 ? -2.152 -5.231 -21.748 1.00 41.41 71 SER A C 1
ATOM 549 O O . SER A 1 71 ? -2.578 -5.755 -22.776 1.00 41.41 71 SER A O 1
ATOM 551 N N . VAL A 1 72 ? -2.941 -4.464 -20.993 1.00 48.22 72 VAL A N 1
ATOM 552 C CA . VAL A 1 72 ? -4.120 -3.817 -21.586 1.00 48.22 72 VAL A CA 1
ATOM 553 C C . VAL A 1 72 ? -3.617 -2.487 -22.134 1.00 48.22 72 VAL A C 1
ATOM 555 O O . VAL A 1 72 ? -3.286 -1.608 -21.335 1.00 48.22 72 VAL A O 1
ATOM 558 N N . PRO A 1 73 ? -3.483 -2.312 -23.461 1.00 45.28 73 PRO A N 1
ATOM 559 C CA . PRO A 1 73 ? -3.265 -0.981 -23.990 1.00 45.28 73 PRO A CA 1
ATOM 560 C C . PRO A 1 73 ? -4.477 -0.141 -23.581 1.00 45.28 73 PRO A C 1
ATOM 562 O O . PRO A 1 73 ? -5.615 -0.460 -23.922 1.00 45.28 73 PRO A O 1
ATOM 565 N N . LEU A 1 74 ? -4.232 0.923 -22.816 1.00 51.28 74 LEU A N 1
ATOM 566 C CA . LEU A 1 74 ? -5.183 2.007 -22.591 1.00 51.28 74 LEU A CA 1
ATOM 567 C C . LEU A 1 74 ? -5.430 2.698 -23.941 1.00 51.28 74 LEU A C 1
ATOM 569 O O . LEU A 1 74 ? -4.875 3.756 -24.231 1.00 51.28 74 LEU A O 1
ATOM 573 N N . VAL A 1 75 ? -6.236 2.077 -24.803 1.00 49.69 75 VAL A N 1
ATOM 574 C CA . VAL A 1 75 ? -6.790 2.737 -25.980 1.00 49.69 75 VAL A CA 1
ATOM 575 C C . VAL A 1 75 ? -7.881 3.682 -25.491 1.00 49.69 75 VAL A C 1
ATOM 577 O O . VAL A 1 75 ? -8.990 3.275 -25.155 1.00 49.69 75 VAL A O 1
ATOM 580 N N . HIS A 1 76 ? -7.554 4.971 -25.416 1.00 48.62 76 HIS A N 1
ATOM 581 C CA . HIS A 1 76 ? -8.569 6.019 -25.401 1.00 48.62 76 HIS A CA 1
ATOM 582 C C . HIS A 1 76 ? -9.313 5.963 -26.741 1.00 48.62 76 HIS A C 1
ATOM 584 O O . HIS A 1 76 ? -8.856 6.520 -27.737 1.00 48.62 76 HIS A O 1
ATOM 590 N N . ILE A 1 77 ? -10.456 5.283 -26.776 1.00 55.56 77 ILE A N 1
ATOM 591 C CA . ILE A 1 77 ? -11.395 5.385 -27.891 1.00 55.56 77 ILE A CA 1
ATOM 592 C C . ILE A 1 77 ? -12.196 6.669 -27.652 1.00 55.56 77 ILE A C 1
ATOM 594 O O . ILE A 1 77 ? -13.007 6.736 -26.729 1.00 55.56 77 ILE A O 1
ATOM 598 N N . LYS A 1 78 ? -11.934 7.717 -28.442 1.00 43.38 78 LYS A N 1
ATOM 599 C CA . LYS A 1 78 ? -12.831 8.880 -28.516 1.00 43.38 78 LYS A CA 1
ATOM 600 C C . LYS A 1 78 ? -14.134 8.434 -29.202 1.00 43.38 78 LYS A C 1
ATOM 602 O O . LYS A 1 78 ? -14.032 7.867 -30.291 1.00 43.38 78 LYS A O 1
ATOM 607 N N . PRO A 1 79 ? -15.327 8.662 -28.623 1.00 55.66 79 PRO A N 1
ATOM 608 C CA . PRO A 1 79 ? -16.562 8.562 -29.394 1.00 55.66 79 PRO A CA 1
ATOM 609 C C . PRO A 1 79 ? -16.580 9.655 -30.478 1.00 55.66 79 PRO A C 1
ATOM 611 O O . PRO A 1 79 ? -16.030 10.737 -30.259 1.00 55.66 79 PRO A O 1
ATOM 614 N N . GLN A 1 80 ? -17.128 9.298 -31.646 1.00 55.25 80 GLN A N 1
ATOM 615 C CA . GLN A 1 80 ? -17.206 10.113 -32.868 1.00 55.25 80 GLN A CA 1
ATOM 616 C C . GLN A 1 80 ? -18.010 11.400 -32.681 1.00 55.25 80 GLN A C 1
ATOM 618 O O . GLN A 1 80 ? -18.980 11.374 -31.890 1.00 55.25 80 GLN A O 1
#

pLDDT: mean 74.45, std 17.09, range [39.84, 90.38]

Sequence (80 aa):
MNPPTDLKTPAQLSKKYPVSRSSLYGACADRLLPHYRIPSKKGKRGKCLISEADFIAWMNANRHEAGRGASVPLVHIKPQ

Secondary structure (DSSP, 8-state):
----S-EE-HHHHHHHSS--HHHHHHHHHTT-S--EEEPPSTTS-PEEEEEHHHHHHHHHHHHHHTTSS-----------